Protein AF-A0A9E3YBG0-F1 (afdb_monomer_lite)

Foldseek 3Di:
DDPLLVVLLVCLVVLHLVSLVVQCPPPDLSSVLSSQVSCLSNVNDDQVSLLVQCVDPDLVSVLSSLVSCVVPVPHPCVVVCVDPPNNSND

pLDDT: mean 95.96, std 5.03, range [60.03, 98.69]

Sequence (90 aa):
MNDLARQIVAAGHRGDPAPALAELTNSEAAVRIAALGALARCRALEDHHLAVAIRDPEAAARRRAVELAVAHPSIPLGPSLRDSDPLVAD

Radius of gyration: 12.34 Å; chains: 1; bounding box: 31×32×24 Å

Secondary structure (DSSP, 8-state):
--HHHHHHHHHHHTT--HHHHTTTT-SSHHHHHHHHHHHHHTT---HHHHHHHTT-SSHHHHHHHHHHHTT-TTS--TTGGG-SSGGG--

Structure (mmCIF, N/CA/C/O backbone):
data_AF-A0A9E3YBG0-F1
#
_entry.id   AF-A0A9E3YBG0-F1
#
loop_
_atom_site.group_PDB
_atom_site.id
_atom_site.type_symbol
_atom_site.label_atom_id
_atom_site.label_alt_id
_atom_site.label_comp_id
_atom_site.label_asym_id
_atom_site.label_entity_id
_atom_site.label_seq_id
_atom_site.pdbx_PDB_ins_code
_atom_site.Cartn_x
_atom_site.Cartn_y
_atom_site.Cartn_z
_atom_site.occupancy
_atom_site.B_iso_or_equiv
_atom_site.auth_seq_id
_atom_site.auth_comp_id
_atom_site.auth_asym_id
_atom_site.auth_atom_id
_atom_site.pdbx_PDB_model_num
ATOM 1 N N . MET A 1 1 ? 18.120 -1.179 5.233 1.00 60.03 1 MET A N 1
ATOM 2 C CA . MET A 1 1 ? 16.770 -0.576 5.322 1.00 60.03 1 MET A CA 1
ATOM 3 C C . MET A 1 1 ? 16.881 0.821 4.736 1.00 60.03 1 MET A C 1
ATOM 5 O O . MET A 1 1 ? 17.669 1.583 5.278 1.00 60.03 1 MET A O 1
ATOM 9 N N . ASN A 1 2 ? 16.203 1.099 3.617 1.00 79.06 2 ASN A N 1
ATOM 10 C CA . ASN A 1 2 ? 16.261 2.393 2.925 1.00 79.06 2 ASN A CA 1
ATOM 11 C C . ASN A 1 2 ? 15.831 3.525 3.886 1.00 79.06 2 ASN A C 1
ATOM 13 O O . ASN A 1 2 ? 14.800 3.406 4.557 1.00 79.06 2 ASN A O 1
ATOM 17 N N . ASP A 1 3 ? 16.634 4.587 3.986 1.00 93.75 3 ASP A N 1
ATOM 18 C CA . ASP A 1 3 ? 16.375 5.720 4.880 1.00 93.75 3 ASP A CA 1
ATOM 19 C C . ASP A 1 3 ? 15.078 6.456 4.523 1.00 93.75 3 ASP A C 1
ATOM 21 O O . ASP A 1 3 ? 14.340 6.852 5.427 1.00 93.75 3 ASP A O 1
ATOM 25 N N . LEU A 1 4 ? 14.734 6.544 3.234 1.00 96.75 4 LEU A N 1
ATOM 26 C CA . LEU A 1 4 ? 13.484 7.141 2.764 1.00 96.75 4 LEU A CA 1
ATOM 27 C C . LEU A 1 4 ? 12.268 6.337 3.240 1.00 96.75 4 LEU A C 1
ATOM 29 O O . LEU A 1 4 ? 11.334 6.893 3.816 1.00 96.75 4 LEU A O 1
ATOM 33 N N . ALA A 1 5 ? 12.305 5.008 3.103 1.00 97.00 5 ALA A N 1
ATOM 34 C CA . ALA A 1 5 ? 11.232 4.144 3.595 1.00 97.00 5 ALA A CA 1
ATOM 35 C C . ALA A 1 5 ? 11.024 4.314 5.113 1.00 97.00 5 ALA A C 1
ATOM 37 O O . ALA A 1 5 ? 9.888 4.382 5.588 1.00 97.00 5 ALA A O 1
A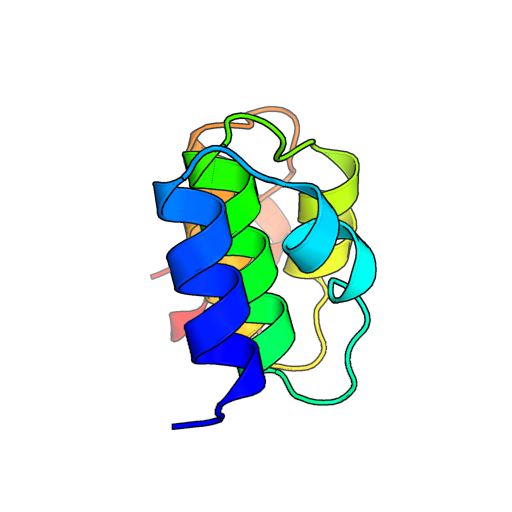TOM 38 N N . ARG A 1 6 ? 12.112 4.458 5.886 1.00 97.38 6 ARG A N 1
ATOM 39 C CA . ARG A 1 6 ? 12.033 4.722 7.333 1.00 97.38 6 ARG A CA 1
ATOM 40 C C . ARG A 1 6 ? 11.386 6.079 7.630 1.00 97.38 6 ARG A C 1
ATOM 42 O O . ARG A 1 6 ? 10.555 6.168 8.535 1.00 97.38 6 ARG A O 1
ATOM 49 N N . GLN A 1 7 ? 11.736 7.118 6.873 1.00 98.00 7 GLN A N 1
ATOM 50 C CA . GLN A 1 7 ? 11.153 8.455 7.016 1.00 98.00 7 GLN A CA 1
ATOM 51 C C . GLN A 1 7 ? 9.648 8.461 6.718 1.00 98.00 7 GLN A C 1
ATOM 53 O O . GLN A 1 7 ? 8.883 9.021 7.506 1.00 98.00 7 GLN A O 1
ATOM 58 N N . ILE A 1 8 ? 9.215 7.779 5.653 1.00 98.31 8 ILE A N 1
ATOM 59 C CA . ILE A 1 8 ? 7.797 7.630 5.283 1.00 98.31 8 ILE A CA 1
ATOM 60 C C . ILE A 1 8 ? 7.021 6.897 6.376 1.00 98.31 8 ILE A C 1
ATOM 62 O O . ILE A 1 8 ? 5.948 7.338 6.794 1.00 98.31 8 ILE A O 1
ATOM 66 N N . VAL A 1 9 ? 7.573 5.796 6.898 1.00 98.31 9 VAL A N 1
ATOM 67 C CA . VAL A 1 9 ? 6.951 5.072 8.014 1.00 98.31 9 VAL A CA 1
ATOM 68 C C . VAL A 1 9 ? 6.762 6.003 9.208 1.00 98.31 9 VAL A C 1
ATOM 70 O O . VAL A 1 9 ? 5.653 6.069 9.745 1.00 98.31 9 VAL A O 1
ATOM 73 N N . ALA A 1 10 ? 7.799 6.759 9.574 1.00 98.31 10 ALA A N 1
ATOM 74 C CA . ALA A 1 10 ? 7.747 7.709 10.677 1.00 98.31 10 ALA A CA 1
ATOM 75 C C . ALA A 1 10 ? 6.724 8.838 10.441 1.00 98.31 10 ALA A C 1
ATOM 77 O O . ALA A 1 10 ? 6.022 9.209 11.379 1.00 98.31 10 ALA A O 1
ATOM 78 N N . ALA A 1 11 ? 6.595 9.354 9.214 1.00 98.25 11 ALA A N 1
ATOM 79 C CA . ALA A 1 11 ? 5.574 10.344 8.852 1.00 98.25 11 ALA A CA 1
ATOM 80 C C . ALA A 1 11 ? 4.155 9.800 9.056 1.00 98.25 11 ALA A C 1
ATOM 82 O O . ALA A 1 11 ? 3.340 10.440 9.718 1.00 98.25 11 ALA A O 1
ATOM 83 N N . GLY A 1 12 ? 3.905 8.557 8.632 1.00 98.19 12 GLY A N 1
ATOM 84 C CA . GLY A 1 12 ? 2.610 7.918 8.853 1.00 98.19 12 GLY A CA 1
ATOM 85 C C . GLY A 1 12 ? 2.254 7.729 10.334 1.00 98.19 12 GLY A C 1
ATOM 86 O O . GLY A 1 12 ? 1.087 7.781 10.701 1.00 98.19 12 GLY A O 1
ATOM 87 N N . HIS A 1 13 ? 3.242 7.549 11.219 1.00 98.25 13 HIS A N 1
ATOM 88 C CA . HIS A 1 13 ? 3.002 7.525 12.672 1.00 98.25 13 HIS A CA 1
ATOM 89 C C . HIS A 1 13 ? 2.698 8.906 13.266 1.00 98.25 13 HIS A C 1
ATOM 91 O O . HIS A 1 13 ? 2.085 8.987 14.326 1.00 98.25 13 HIS A O 1
ATOM 97 N N . ARG A 1 14 ? 3.104 9.985 12.590 1.00 98.25 14 ARG A N 1
ATOM 98 C CA . ARG A 1 14 ? 2.776 11.367 12.966 1.00 98.25 14 ARG A CA 1
ATOM 99 C C . ARG A 1 14 ? 1.451 11.853 12.370 1.00 98.25 14 ARG A C 1
ATOM 101 O O . ARG A 1 14 ? 1.059 12.979 12.650 1.00 98.25 14 ARG A O 1
ATOM 108 N N . GLY A 1 15 ? 0.774 11.030 11.566 1.00 98.25 15 GLY A N 1
ATOM 109 C CA . GLY A 1 15 ? -0.448 11.422 10.862 1.00 98.25 15 GLY A CA 1
ATOM 110 C C . GLY A 1 15 ? -0.198 12.333 9.657 1.00 98.25 15 GLY A C 1
ATOM 111 O O . GLY A 1 15 ? -1.110 13.038 9.244 1.00 98.25 15 GLY A O 1
ATOM 112 N N . ASP A 1 16 ? 1.019 12.333 9.105 1.00 98.38 16 ASP A N 1
ATOM 113 C CA . ASP A 1 16 ? 1.376 13.111 7.918 1.00 98.38 16 ASP A CA 1
ATOM 114 C C . ASP A 1 16 ? 1.401 12.205 6.670 1.00 98.38 16 ASP A C 1
ATOM 116 O O . ASP A 1 16 ? 2.331 11.404 6.510 1.00 98.38 16 ASP A O 1
ATOM 120 N N . PRO A 1 17 ? 0.381 12.276 5.792 1.00 98.44 17 PRO A N 1
ATOM 121 C CA . PRO A 1 17 ? 0.326 11.464 4.583 1.00 98.44 17 PRO A CA 1
ATOM 122 C C . PRO A 1 17 ? 1.181 12.018 3.435 1.00 98.44 17 PRO A C 1
ATOM 124 O O . PRO A 1 17 ? 1.442 11.277 2.488 1.00 98.44 17 PRO A O 1
ATOM 127 N N . ALA A 1 18 ? 1.621 13.282 3.478 1.00 98.44 18 ALA A N 1
ATOM 128 C CA . ALA A 1 18 ? 2.221 13.939 2.315 1.00 98.44 18 ALA A CA 1
ATOM 129 C C . ALA A 1 18 ? 3.505 13.247 1.809 1.00 98.44 18 ALA A C 1
ATOM 131 O O . ALA A 1 18 ? 3.596 13.004 0.602 1.00 98.44 18 ALA A O 1
ATOM 132 N N . PRO A 1 19 ? 4.451 12.820 2.675 1.00 98.12 19 PRO A N 1
ATOM 133 C CA . PRO A 1 19 ? 5.626 12.073 2.225 1.00 98.12 19 PRO A CA 1
ATOM 134 C C . PRO A 1 19 ? 5.281 10.722 1.596 1.00 98.12 19 PRO A C 1
ATOM 136 O O . PRO A 1 19 ? 5.991 10.252 0.718 1.00 98.12 19 PRO A O 1
ATOM 139 N N . ALA A 1 20 ? 4.198 10.081 2.039 1.00 98.38 20 ALA A N 1
ATOM 140 C CA . ALA A 1 20 ? 3.773 8.803 1.483 1.00 98.38 20 ALA A CA 1
ATOM 141 C C . ALA A 1 20 ? 3.133 8.976 0.099 1.00 98.38 20 ALA A C 1
ATOM 143 O O . ALA A 1 20 ? 3.452 8.218 -0.812 1.00 98.38 20 ALA A O 1
ATOM 144 N N . LEU A 1 21 ? 2.280 9.993 -0.078 1.00 98.50 21 LEU A N 1
ATOM 145 C CA . LEU A 1 21 ? 1.648 10.299 -1.369 1.00 98.50 21 LEU A CA 1
ATOM 146 C C . LEU A 1 21 ? 2.684 10.575 -2.464 1.00 98.50 21 LEU A C 1
ATOM 148 O O . LEU A 1 21 ? 2.533 10.091 -3.583 1.00 98.50 21 LEU A O 1
ATOM 152 N N . ALA A 1 22 ? 3.752 11.306 -2.131 1.00 98.19 22 ALA A N 1
ATOM 153 C CA . ALA A 1 22 ? 4.823 11.635 -3.071 1.00 98.19 22 ALA A CA 1
ATOM 154 C C . ALA A 1 22 ? 5.584 10.401 -3.594 1.00 98.19 22 ALA A C 1
ATOM 156 O O . ALA A 1 22 ? 6.177 10.453 -4.666 1.00 98.19 22 ALA A O 1
ATOM 157 N N . GLU A 1 23 ? 5.548 9.289 -2.857 1.00 98.19 23 GLU A N 1
ATOM 158 C CA . GLU A 1 23 ? 6.451 8.151 -3.051 1.00 98.19 23 GLU A CA 1
ATOM 159 C C . GLU A 1 23 ? 5.731 6.858 -3.473 1.00 98.19 23 GLU A C 1
ATOM 161 O O . GLU A 1 23 ? 6.332 5.783 -3.541 1.00 98.19 23 GLU A O 1
ATOM 166 N N . LEU A 1 24 ? 4.441 6.944 -3.818 1.00 97.81 24 LEU A N 1
ATOM 167 C CA . LEU A 1 24 ? 3.650 5.809 -4.315 1.00 97.81 24 LEU A CA 1
ATOM 168 C C . LEU A 1 24 ? 4.169 5.219 -5.634 1.00 97.81 24 LEU A C 1
ATOM 170 O O . LEU A 1 24 ? 3.915 4.051 -5.921 1.00 97.81 24 LEU A O 1
ATOM 174 N N . THR A 1 25 ? 4.897 6.000 -6.432 1.00 97.12 25 THR A N 1
ATOM 175 C CA . THR A 1 25 ? 5.468 5.590 -7.727 1.00 97.12 25 THR A CA 1
ATOM 176 C C . THR A 1 25 ? 6.992 5.476 -7.696 1.00 97.12 25 THR A C 1
ATOM 178 O O . THR A 1 25 ? 7.624 5.391 -8.749 1.00 97.12 25 THR A O 1
ATOM 181 N N . ASN A 1 26 ? 7.596 5.459 -6.501 1.00 98.00 26 ASN A N 1
ATOM 182 C CA . ASN A 1 26 ? 9.042 5.333 -6.343 1.00 98.00 26 ASN A CA 1
ATOM 183 C C . ASN A 1 26 ? 9.567 4.064 -7.041 1.00 98.00 26 ASN A C 1
ATOM 185 O O . ASN A 1 26 ? 8.899 3.028 -7.044 1.00 98.00 26 ASN A O 1
ATOM 189 N N . SER A 1 27 ? 10.766 4.119 -7.622 1.00 97.00 27 SER A N 1
ATOM 190 C CA . SER A 1 27 ? 11.372 2.975 -8.317 1.00 97.00 27 SER A CA 1
ATOM 191 C C . SER A 1 27 ? 11.621 1.782 -7.387 1.00 97.00 27 SER A C 1
ATOM 193 O O . SER A 1 27 ? 11.508 0.631 -7.810 1.00 97.00 27 SER A O 1
ATOM 195 N N . GLU A 1 28 ? 11.888 2.029 -6.106 1.00 97.44 28 GLU A N 1
ATOM 196 C CA . GLU A 1 28 ? 12.132 0.996 -5.110 1.00 97.44 28 GLU A CA 1
ATOM 197 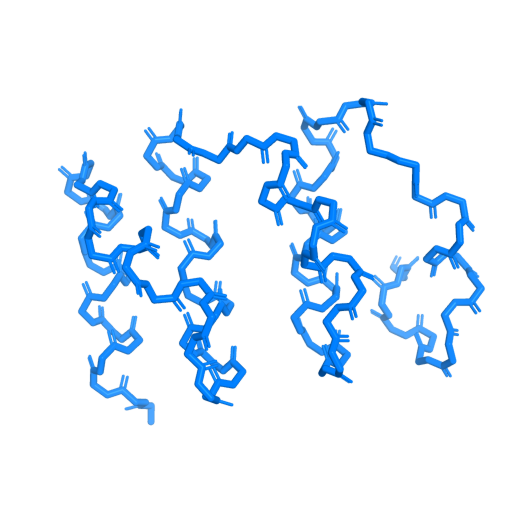C C . GLU A 1 28 ? 10.834 0.457 -4.494 1.00 97.44 28 GLU A C 1
ATOM 199 O O . GLU A 1 28 ? 10.061 1.175 -3.856 1.00 97.44 28 GLU A O 1
ATOM 204 N N . ALA A 1 29 ? 10.641 -0.861 -4.584 1.00 97.38 29 ALA A N 1
ATOM 205 C CA . ALA A 1 29 ? 9.472 -1.553 -4.032 1.00 97.38 29 ALA A CA 1
ATOM 206 C C . ALA A 1 29 ? 9.269 -1.287 -2.533 1.00 97.38 29 ALA A C 1
ATOM 208 O O . ALA A 1 29 ? 8.152 -1.060 -2.071 1.00 97.38 29 ALA A O 1
ATOM 209 N N . ALA A 1 30 ? 10.364 -1.279 -1.766 1.00 97.81 30 ALA A N 1
ATOM 210 C CA . ALA A 1 30 ? 10.335 -1.059 -0.323 1.00 97.81 30 ALA A CA 1
ATOM 211 C C . ALA A 1 30 ? 9.770 0.322 0.051 1.00 97.81 30 ALA A C 1
ATOM 213 O O . ALA A 1 30 ? 9.100 0.454 1.077 1.00 97.81 30 ALA A O 1
ATOM 214 N N . VAL A 1 31 ? 10.012 1.337 -0.784 1.00 98.38 31 VAL A N 1
ATOM 215 C CA . VAL A 1 31 ? 9.486 2.691 -0.593 1.00 98.38 31 VAL A CA 1
ATOM 216 C C . VAL A 1 31 ? 7.986 2.720 -0.888 1.00 98.38 31 VAL A C 1
ATOM 218 O O . VAL A 1 31 ? 7.219 3.200 -0.053 1.00 98.38 31 VAL A O 1
ATOM 221 N N . ARG A 1 32 ? 7.541 2.106 -1.994 1.00 98.44 32 ARG A N 1
ATOM 222 C CA . ARG A 1 32 ? 6.108 1.995 -2.328 1.00 98.44 32 ARG A CA 1
ATOM 223 C C . ARG A 1 32 ? 5.316 1.240 -1.251 1.00 98.44 32 ARG A C 1
ATOM 225 O O . ARG A 1 32 ? 4.253 1.685 -0.823 1.00 98.44 32 ARG A O 1
ATOM 232 N N . ILE A 1 33 ? 5.866 0.140 -0.731 1.00 98.56 33 ILE A N 1
ATOM 233 C CA . ILE A 1 33 ? 5.294 -0.633 0.390 1.00 98.56 33 ILE A CA 1
ATOM 234 C C . ILE A 1 33 ? 5.166 0.231 1.653 1.00 98.56 33 ILE A C 1
ATOM 236 O O . ILE A 1 33 ? 4.124 0.222 2.319 1.00 98.56 33 ILE A O 1
ATOM 240 N N . ALA A 1 34 ? 6.214 0.992 1.988 1.00 98.50 34 ALA A N 1
ATOM 241 C CA . ALA A 1 34 ? 6.202 1.904 3.127 1.00 98.50 34 ALA A CA 1
ATOM 242 C C . ALA A 1 34 ? 5.143 3.005 2.966 1.00 98.50 34 ALA A C 1
ATOM 244 O O . ALA A 1 34 ? 4.427 3.294 3.930 1.00 98.50 34 ALA A O 1
ATOM 245 N N . ALA A 1 35 ? 5.008 3.562 1.758 1.00 98.62 35 ALA A N 1
ATOM 246 C CA . ALA A 1 35 ? 4.000 4.558 1.415 1.00 98.62 35 ALA A CA 1
ATOM 247 C C . ALA A 1 35 ? 2.577 4.023 1.631 1.00 98.62 35 ALA A C 1
ATOM 249 O O . ALA A 1 35 ? 1.817 4.624 2.390 1.00 98.62 35 ALA A O 1
ATOM 250 N N . LEU A 1 36 ? 2.242 2.845 1.092 1.00 98.69 36 LEU A N 1
ATOM 251 C CA . LEU A 1 36 ? 0.930 2.211 1.301 1.00 98.69 36 LEU A CA 1
ATOM 252 C C . LEU A 1 36 ? 0.608 2.028 2.790 1.00 98.69 36 LEU A C 1
ATOM 254 O O . LEU A 1 36 ? -0.476 2.377 3.261 1.00 98.69 36 LEU A O 1
ATOM 258 N N . GLY A 1 37 ? 1.575 1.522 3.562 1.00 98.38 37 GLY A N 1
ATOM 259 C CA . GLY A 1 37 ? 1.409 1.345 5.002 1.00 98.38 37 GLY A CA 1
ATOM 260 C C . GLY A 1 37 ? 1.247 2.662 5.769 1.00 98.38 37 GLY A C 1
ATOM 261 O O . GLY A 1 37 ? 0.516 2.697 6.758 1.00 98.38 37 GLY A O 1
ATOM 262 N N . ALA A 1 38 ? 1.927 3.729 5.346 1.00 98.62 38 ALA A N 1
ATOM 263 C CA . ALA A 1 38 ? 1.812 5.051 5.955 1.00 98.62 38 ALA A CA 1
ATOM 264 C C . ALA A 1 38 ? 0.456 5.700 5.654 1.00 98.62 38 ALA A C 1
ATOM 266 O O . ALA A 1 38 ? -0.186 6.187 6.582 1.00 98.62 38 ALA A O 1
ATOM 267 N N . LEU A 1 39 ? -0.028 5.619 4.412 1.00 98.69 39 LEU A N 1
ATOM 268 C CA . LEU A 1 39 ? -1.352 6.124 4.039 1.00 98.69 39 LEU A CA 1
ATOM 269 C C . LEU A 1 39 ? -2.471 5.423 4.809 1.00 98.69 39 LEU A C 1
ATOM 271 O O . LEU A 1 39 ? -3.362 6.095 5.328 1.00 98.69 39 LEU A O 1
ATOM 275 N N . ALA A 1 40 ? -2.397 4.096 4.954 1.00 98.31 40 ALA A N 1
ATOM 276 C CA . ALA A 1 40 ? -3.363 3.343 5.752 1.00 98.31 40 ALA A CA 1
ATOM 277 C C . ALA A 1 40 ? -3.402 3.835 7.207 1.00 98.31 40 ALA A C 1
ATOM 279 O O . ALA A 1 40 ? -4.474 4.090 7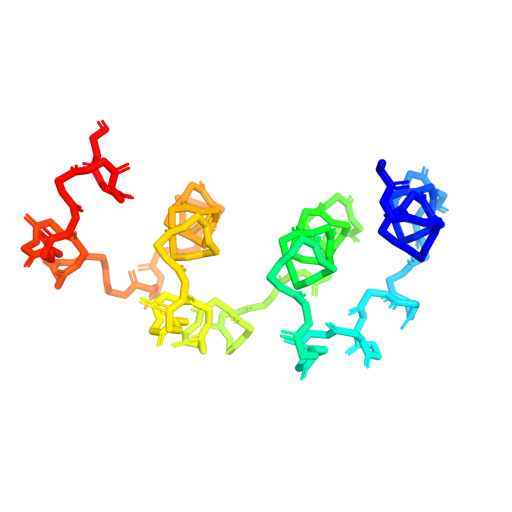.755 1.00 98.31 40 ALA A O 1
ATOM 280 N N . ARG A 1 41 ? -2.230 4.034 7.825 1.00 97.94 41 ARG A N 1
ATOM 281 C CA . ARG A 1 41 ? -2.11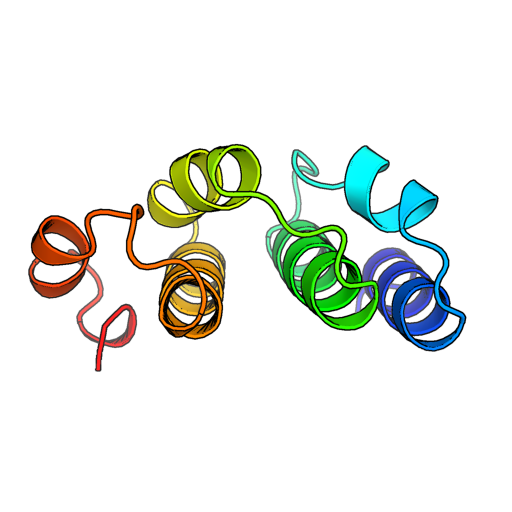9 4.569 9.194 1.00 97.94 41 ARG A CA 1
ATOM 282 C C . ARG A 1 41 ? -2.684 5.984 9.318 1.00 97.94 41 ARG A C 1
ATOM 284 O O . ARG A 1 41 ? -3.372 6.266 10.294 1.00 97.94 41 ARG A O 1
ATOM 291 N N . CYS A 1 42 ? -2.459 6.833 8.319 1.00 98.31 42 CYS A N 1
ATOM 292 C CA . CYS A 1 42 ? -3.020 8.183 8.259 1.00 98.31 42 CYS A CA 1
ATOM 293 C C . CYS A 1 42 ? -4.517 8.225 7.922 1.00 98.31 42 CYS A C 1
ATOM 295 O O . CYS A 1 42 ? -5.087 9.312 7.919 1.00 98.31 42 CYS A O 1
ATOM 297 N N . ARG A 1 43 ? -5.157 7.085 7.613 1.00 97.50 43 ARG A N 1
ATOM 298 C CA . ARG A 1 43 ? -6.518 7.029 7.041 1.00 97.50 43 ARG A CA 1
ATOM 299 C C . ARG A 1 43 ? -6.657 7.855 5.752 1.00 97.50 43 ARG A C 1
ATOM 301 O O . ARG A 1 43 ? -7.712 8.413 5.481 1.00 97.50 43 ARG A O 1
ATOM 308 N N . ALA A 1 44 ? -5.576 7.924 4.979 1.00 98.06 44 ALA A N 1
ATOM 309 C CA . ALA A 1 44 ? -5.481 8.619 3.695 1.00 98.06 44 ALA A CA 1
ATOM 310 C C . ALA A 1 44 ? -5.264 7.642 2.524 1.00 98.06 44 ALA A C 1
ATOM 312 O O . ALA A 1 44 ? -4.957 8.052 1.407 1.00 98.06 44 ALA A O 1
ATOM 313 N N . LEU A 1 45 ? -5.357 6.333 2.784 1.00 98.31 45 LEU A N 1
ATOM 314 C CA . LEU A 1 45 ? -5.361 5.330 1.728 1.00 98.31 45 LEU A CA 1
ATOM 315 C C . LEU A 1 45 ? -6.734 5.331 1.059 1.00 98.31 45 LEU A C 1
ATOM 317 O O . LEU A 1 45 ? -7.759 5.341 1.732 1.00 98.31 45 LEU A O 1
ATOM 321 N N . GLU A 1 46 ? -6.735 5.301 -0.265 1.00 97.44 46 GLU A N 1
ATOM 322 C CA . GLU A 1 46 ? -7.941 5.390 -1.083 1.00 97.44 46 GLU A CA 1
ATOM 323 C C . GLU A 1 46 ? -7.929 4.257 -2.100 1.00 97.44 46 GLU A C 1
ATOM 325 O O . GLU A 1 46 ? -6.872 3.715 -2.439 1.00 97.44 46 GLU A O 1
ATOM 330 N N . ASP A 1 47 ? -9.102 3.940 -2.635 1.00 97.75 47 ASP A N 1
ATOM 331 C CA . ASP A 1 47 ? -9.285 2.816 -3.548 1.00 97.75 47 ASP A CA 1
ATOM 332 C C . ASP A 1 47 ? -8.410 2.928 -4.802 1.00 97.75 47 ASP A C 1
ATOM 334 O O . ASP A 1 47 ? -7.887 1.931 -5.294 1.00 97.75 47 ASP A O 1
ATOM 338 N N . HIS A 1 48 ? -8.187 4.142 -5.311 1.00 97.06 48 HIS A N 1
ATOM 339 C CA . HIS A 1 48 ? -7.361 4.345 -6.498 1.00 97.06 48 HIS A CA 1
ATOM 340 C C . HIS A 1 48 ? -5.877 4.015 -6.244 1.00 97.06 48 HIS A C 1
ATOM 342 O O . HIS A 1 48 ? -5.215 3.461 -7.124 1.00 97.06 48 HIS A O 1
ATOM 348 N N . HIS A 1 49 ? -5.369 4.269 -5.030 1.00 97.94 49 HIS A N 1
ATOM 349 C CA . HIS A 1 49 ? -4.021 3.871 -4.620 1.00 97.94 49 HIS A CA 1
ATOM 350 C C . HIS A 1 49 ? -3.885 2.341 -4.619 1.00 97.94 49 HIS A C 1
ATOM 352 O O . HIS A 1 49 ? -2.922 1.787 -5.153 1.00 97.94 49 HIS A O 1
ATOM 358 N N . LEU A 1 50 ? -4.886 1.649 -4.066 1.00 98.00 50 LEU A N 1
ATOM 359 C CA . LEU A 1 50 ? -4.927 0.188 -4.016 1.00 98.00 50 LEU A CA 1
ATOM 360 C C . LEU A 1 50 ? -5.093 -0.435 -5.402 1.00 98.00 50 LEU A C 1
ATOM 362 O O . LEU A 1 50 ? -4.386 -1.385 -5.723 1.00 98.00 50 LEU A O 1
ATOM 366 N N . ALA A 1 51 ? -5.957 0.124 -6.250 1.00 96.62 51 ALA A N 1
ATOM 367 C CA . ALA A 1 51 ? -6.181 -0.359 -7.609 1.00 96.62 51 ALA A CA 1
ATOM 368 C C . ALA A 1 51 ? -4.895 -0.359 -8.449 1.00 96.62 51 ALA A C 1
ATOM 370 O O . ALA A 1 51 ? -4.729 -1.219 -9.314 1.00 96.62 51 ALA A O 1
ATOM 371 N N . VAL A 1 52 ? -3.986 0.589 -8.206 1.00 96.69 52 VAL A N 1
ATOM 372 C CA . VAL A 1 52 ? -2.650 0.594 -8.814 1.00 96.69 52 VAL A CA 1
ATOM 373 C C . VAL A 1 52 ? -1.753 -0.452 -8.152 1.00 96.69 52 VAL A C 1
ATOM 375 O O . VAL A 1 52 ? -1.172 -1.280 -8.851 1.00 96.69 52 VAL A O 1
ATOM 378 N N . ALA A 1 53 ? -1.676 -0.459 -6.821 1.00 97.56 53 ALA A N 1
ATOM 379 C CA . ALA A 1 53 ? -0.739 -1.295 -6.076 1.00 97.56 53 ALA A CA 1
ATOM 380 C C . ALA A 1 53 ? -1.004 -2.809 -6.187 1.00 97.56 53 ALA A C 1
ATOM 382 O O . ALA A 1 53 ? -0.062 -3.597 -6.185 1.00 97.56 53 ALA A O 1
ATOM 383 N N . ILE A 1 54 ? -2.254 -3.249 -6.370 1.00 97.00 54 ILE A N 1
ATOM 384 C CA . ILE A 1 54 ? -2.555 -4.675 -6.619 1.00 97.00 54 ILE A CA 1
ATOM 385 C C . ILE A 1 54 ? -2.002 -5.182 -7.962 1.00 97.00 54 ILE A C 1
ATOM 387 O O . ILE A 1 54 ? -1.990 -6.385 -8.200 1.00 97.00 54 ILE A O 1
ATOM 391 N N . ARG A 1 55 ? -1.555 -4.283 -8.850 1.00 96.12 55 ARG A N 1
ATOM 392 C CA . ARG A 1 55 ? -0.902 -4.602 -10.131 1.00 96.12 55 ARG A CA 1
ATOM 393 C C . ARG A 1 55 ? 0.583 -4.237 -10.137 1.00 96.12 55 ARG A C 1
ATOM 395 O O . ARG A 1 55 ? 1.182 -4.158 -11.207 1.00 96.12 55 ARG A O 1
ATOM 402 N N . ASP A 1 56 ? 1.161 -3.964 -8.970 1.00 98.00 56 ASP A N 1
ATOM 403 C CA . ASP A 1 56 ? 2.571 -3.608 -8.850 1.00 98.00 56 ASP A CA 1
ATOM 404 C C . ASP A 1 56 ? 3.467 -4.710 -9.455 1.00 98.00 56 ASP A C 1
ATOM 406 O O . ASP A 1 56 ? 3.168 -5.897 -9.280 1.00 98.00 56 ASP A O 1
ATOM 410 N N . PRO A 1 57 ? 4.551 -4.370 -10.178 1.00 97.31 57 PRO A N 1
ATOM 411 C CA . PRO A 1 57 ? 5.470 -5.377 -10.715 1.00 97.31 57 PRO A CA 1
ATOM 412 C C . PRO A 1 57 ? 6.061 -6.289 -9.628 1.00 97.31 57 PRO A C 1
ATOM 414 O O . PRO A 1 57 ? 6.305 -7.470 -9.875 1.00 97.31 57 PRO A O 1
ATOM 417 N N . GLU A 1 58 ? 6.231 -5.777 -8.411 1.00 98.00 58 GLU A N 1
ATOM 418 C CA . GLU A 1 58 ? 6.862 -6.486 -7.305 1.00 98.00 58 GLU A CA 1
ATOM 419 C C . GLU A 1 58 ? 5.818 -7.202 -6.446 1.00 98.00 58 GLU A C 1
ATOM 421 O O . GLU A 1 58 ? 4.905 -6.586 -5.889 1.00 98.00 58 GLU A O 1
ATOM 426 N N . ALA A 1 59 ? 5.971 -8.519 -6.287 1.00 97.94 59 ALA A N 1
ATOM 427 C CA . ALA A 1 59 ? 5.011 -9.351 -5.560 1.00 97.94 59 ALA A CA 1
ATOM 428 C C . ALA A 1 59 ? 4.804 -8.889 -4.107 1.00 97.94 59 ALA A C 1
ATOM 430 O O . ALA A 1 59 ? 3.678 -8.861 -3.615 1.00 97.94 59 ALA A O 1
ATOM 431 N N . ALA A 1 60 ? 5.864 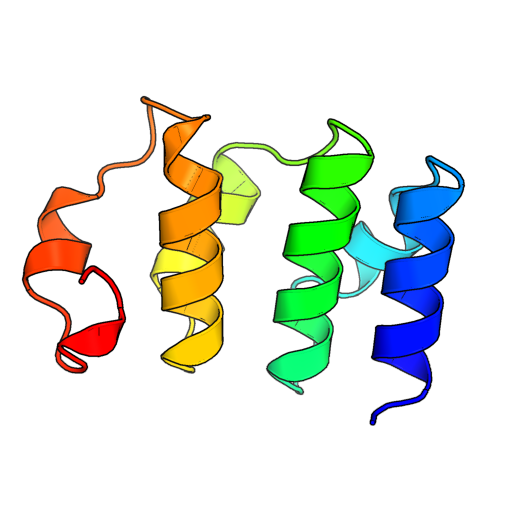-8.426 -3.438 1.00 97.50 60 ALA A N 1
ATOM 432 C CA . ALA A 1 60 ? 5.776 -7.897 -2.077 1.00 97.50 60 ALA A CA 1
ATOM 433 C C . ALA A 1 60 ? 4.871 -6.652 -1.973 1.00 97.50 60 ALA A C 1
ATOM 435 O O . ALA A 1 60 ? 4.169 -6.475 -0.976 1.00 97.50 60 ALA A O 1
ATOM 436 N N . ALA A 1 61 ? 4.856 -5.798 -3.001 1.00 98.00 61 ALA A N 1
ATOM 437 C CA . ALA A 1 61 ? 3.982 -4.631 -3.047 1.00 98.00 61 ALA A CA 1
ATOM 438 C C . ALA A 1 61 ? 2.530 -5.027 -3.339 1.00 98.00 61 ALA A C 1
ATOM 440 O O . ALA A 1 61 ? 1.625 -4.524 -2.669 1.00 98.00 61 ALA A O 1
ATOM 441 N N . ARG A 1 62 ? 2.309 -5.996 -4.242 1.00 98.25 62 ARG A N 1
ATOM 442 C CA . ARG A 1 62 ? 0.974 -6.570 -4.477 1.00 98.25 62 ARG A CA 1
ATOM 443 C C . ARG A 1 62 ? 0.402 -7.204 -3.216 1.00 98.25 62 ARG A C 1
ATOM 445 O O . ARG A 1 62 ? -0.717 -6.874 -2.839 1.00 98.25 62 ARG A O 1
ATOM 452 N N . ARG A 1 63 ? 1.188 -8.024 -2.508 1.00 97.94 63 ARG A N 1
ATOM 453 C CA . ARG A 1 63 ? 0.800 -8.615 -1.217 1.00 97.94 63 ARG A CA 1
ATOM 454 C C . ARG A 1 63 ? 0.385 -7.536 -0.223 1.00 97.94 63 ARG A C 1
ATOM 456 O O . ARG A 1 63 ? -0.694 -7.605 0.360 1.00 97.94 63 ARG A O 1
ATOM 463 N N . ARG A 1 64 ? 1.202 -6.486 -0.082 1.00 97.81 64 ARG A N 1
ATOM 464 C CA . ARG A 1 64 ? 0.882 -5.381 0.825 1.00 97.81 64 ARG A CA 1
ATOM 465 C C . ARG A 1 64 ? -0.425 -4.681 0.451 1.00 97.81 64 ARG A C 1
ATOM 467 O O . ARG A 1 64 ? -1.180 -4.285 1.336 1.00 97.81 64 ARG A O 1
ATOM 474 N N . ALA A 1 65 ? -0.689 -4.513 -0.841 1.00 97.88 65 ALA A N 1
ATOM 475 C CA . ALA A 1 65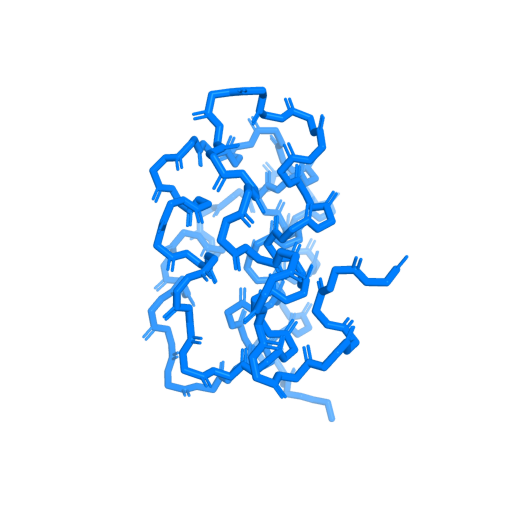 ? -1.938 -3.939 -1.320 1.00 97.88 65 ALA A CA 1
ATOM 476 C C . ALA A 1 65 ? -3.139 -4.837 -0.990 1.00 97.88 65 ALA A C 1
ATOM 478 O O . ALA A 1 65 ? -4.140 -4.332 -0.492 1.00 97.88 65 ALA A O 1
ATOM 479 N N . VAL A 1 66 ? -3.024 -6.154 -1.197 1.00 97.25 66 VAL A N 1
ATOM 480 C CA . VAL A 1 66 ? -4.070 -7.140 -0.870 1.00 97.25 66 VAL A CA 1
ATOM 481 C C . VAL A 1 66 ? -4.400 -7.123 0.626 1.00 97.25 66 VAL A C 1
ATOM 483 O O . VAL A 1 66 ? -5.572 -7.035 0.985 1.00 97.25 66 VAL A O 1
ATOM 486 N N . GLU A 1 67 ? -3.386 -7.111 1.498 1.00 97.06 67 GLU A N 1
ATOM 487 C CA . GLU A 1 67 ? -3.567 -7.008 2.956 1.00 97.06 67 GLU A CA 1
ATOM 488 C C . GLU A 1 67 ? -4.385 -5.771 3.356 1.00 97.06 67 GLU A C 1
ATOM 490 O O . GLU A 1 67 ? -5.273 -5.838 4.205 1.00 97.06 67 GLU A O 1
ATOM 495 N N . LEU A 1 68 ? -4.081 -4.620 2.749 1.00 97.75 68 LEU A N 1
ATOM 496 C CA . LEU A 1 68 ? -4.745 -3.354 3.059 1.00 97.75 68 LEU A CA 1
ATOM 497 C C . LEU A 1 68 ? -6.134 -3.252 2.417 1.00 97.75 68 LEU A C 1
ATOM 499 O O . LEU A 1 68 ? -7.031 -2.634 2.990 1.00 97.75 68 LEU A O 1
ATOM 503 N N . ALA A 1 69 ? -6.335 -3.891 1.266 1.00 96.69 69 ALA A N 1
ATOM 504 C CA . ALA A 1 69 ? -7.601 -3.908 0.546 1.00 96.69 69 ALA A CA 1
ATOM 505 C C . ALA A 1 69 ? -8.729 -4.633 1.296 1.00 96.69 69 ALA A C 1
ATOM 507 O O . ALA A 1 69 ? -9.893 -4.427 0.970 1.00 96.69 69 ALA A O 1
ATOM 508 N N . VAL A 1 70 ? -8.429 -5.400 2.352 1.00 92.12 70 VAL A N 1
ATOM 509 C CA . VAL A 1 70 ? -9.448 -5.981 3.249 1.00 92.12 70 VAL A CA 1
ATOM 510 C C . VAL A 1 70 ? -10.378 -4.906 3.833 1.00 92.12 70 VAL A C 1
ATOM 512 O O . VAL A 1 70 ? -11.564 -5.157 4.034 1.00 92.12 70 VAL A O 1
ATOM 515 N N . ALA A 1 71 ? -9.872 -3.688 4.062 1.00 94.12 71 ALA A N 1
ATOM 516 C CA . ALA A 1 71 ? -10.672 -2.552 4.525 1.00 94.12 71 ALA A CA 1
ATOM 517 C C . ALA A 1 71 ? -11.368 -1.769 3.386 1.00 94.12 71 ALA A C 1
ATOM 519 O O . ALA A 1 71 ? -12.085 -0.809 3.661 1.00 94.12 71 ALA A O 1
ATOM 520 N N . HIS A 1 72 ? -11.168 -2.170 2.125 1.00 95.56 72 HIS A N 1
ATOM 521 C CA . HIS A 1 72 ? -11.623 -1.480 0.915 1.00 95.56 72 HIS A CA 1
ATOM 522 C C . HIS A 1 72 ? -12.402 -2.448 -0.003 1.00 95.56 72 HIS A C 1
ATOM 524 O O . HIS A 1 72 ? -11.859 -2.963 -0.983 1.00 95.56 72 HIS A O 1
ATOM 530 N N . PRO A 1 73 ? -13.692 -2.713 0.284 1.00 91.44 73 PRO A N 1
ATOM 531 C CA . PRO A 1 73 ? -14.475 -3.766 -0.380 1.00 91.44 73 PRO A CA 1
ATOM 532 C C . PRO A 1 73 ? -14.749 -3.520 -1.873 1.00 91.44 73 PRO A C 1
ATOM 534 O O . PRO A 1 73 ? -15.190 -4.422 -2.580 1.00 91.44 73 PRO A O 1
ATOM 537 N N . SER A 1 74 ? -14.508 -2.305 -2.362 1.00 93.38 74 SER A N 1
ATOM 538 C CA . SER A 1 74 ? -14.576 -1.935 -3.779 1.00 93.38 74 SER A CA 1
ATOM 539 C C . SER A 1 74 ? -13.414 -2.500 -4.605 1.00 93.38 74 SER A C 1
ATOM 541 O O . SER A 1 74 ? -13.503 -2.530 -5.834 1.00 93.38 74 SER A O 1
ATOM 543 N N . ILE A 1 75 ? -12.329 -2.949 -3.964 1.00 95.69 75 ILE A N 1
ATOM 544 C CA . ILE A 1 75 ? -11.149 -3.481 -4.645 1.00 95.69 75 ILE A CA 1
ATOM 545 C C . ILE A 1 75 ? -11.382 -4.944 -5.042 1.00 95.69 75 ILE A C 1
ATOM 547 O O . ILE A 1 75 ? -11.559 -5.804 -4.177 1.00 95.69 75 ILE A O 1
ATOM 551 N N . PRO A 1 76 ? -11.353 -5.278 -6.347 1.00 90.81 76 PRO A N 1
ATOM 552 C CA . PRO A 1 76 ? -11.597 -6.641 -6.794 1.00 90.81 76 PRO A CA 1
ATOM 553 C C . PRO A 1 76 ? -10.361 -7.518 -6.548 1.00 90.81 76 PRO A C 1
ATOM 555 O O . PRO A 1 76 ? -9.432 -7.523 -7.350 1.00 90.81 76 PRO A O 1
ATOM 558 N N . LEU A 1 77 ? -10.368 -8.300 -5.464 1.00 92.56 77 LEU A N 1
ATOM 559 C CA . LEU A 1 77 ? -9.268 -9.210 -5.095 1.00 92.56 77 LEU A CA 1
ATOM 560 C C . LEU A 1 77 ? -9.287 -10.567 -5.818 1.00 92.56 77 LEU A C 1
ATOM 562 O O . LEU A 1 77 ? -8.325 -11.326 -5.733 1.00 92.56 77 LEU A O 1
ATOM 566 N N . GLY A 1 78 ? -10.350 -10.880 -6.567 1.00 91.31 78 GLY A N 1
ATOM 567 C CA . GLY A 1 78 ? -10.473 -12.141 -7.314 1.00 91.31 78 GLY A CA 1
ATOM 568 C C . GLY A 1 78 ? -9.265 -12.486 -8.207 1.00 91.31 78 GLY A C 1
ATOM 569 O O . GLY A 1 78 ? -8.842 -13.641 -8.202 1.00 91.31 78 GLY A O 1
ATOM 570 N N . PRO A 1 79 ? -8.669 -11.526 -8.945 1.00 91.06 79 PRO A N 1
ATOM 571 C CA . PRO A 1 79 ? -7.438 -11.758 -9.701 1.00 91.06 79 PRO A CA 1
ATOM 572 C C . PRO A 1 79 ? -6.218 -12.091 -8.831 1.00 91.06 79 PRO A C 1
ATOM 574 O O . PRO A 1 79 ? -5.403 -12.907 -9.247 1.00 91.06 79 PRO A O 1
ATOM 577 N N . SER A 1 80 ? -6.101 -11.515 -7.630 1.00 92.12 80 SER A N 1
ATOM 578 C CA . SER A 1 80 ? -4.969 -11.747 -6.719 1.00 92.12 80 SER A CA 1
ATOM 579 C C . SER A 1 80 ? -4.924 -13.180 -6.184 1.00 92.12 80 SER A C 1
ATOM 581 O O . SER A 1 80 ? -3.846 -13.701 -5.933 1.00 92.12 80 SER A O 1
ATOM 583 N N . LEU A 1 81 ? -6.068 -13.869 -6.106 1.00 92.44 81 LEU A N 1
ATOM 584 C CA . LEU A 1 81 ? -6.132 -15.307 -5.787 1.00 92.44 81 LEU A CA 1
ATOM 585 C C . LEU A 1 81 ? -5.517 -16.200 -6.880 1.00 92.44 81 LEU A C 1
ATOM 587 O O . LEU A 1 81 ? -5.360 -17.403 -6.690 1.00 92.44 81 LEU A O 1
ATOM 591 N N . ARG A 1 82 ? -5.229 -15.629 -8.053 1.00 93.94 82 ARG A N 1
ATOM 592 C CA . ARG A 1 82 ? -4.592 -16.294 -9.197 1.00 93.94 82 ARG A CA 1
ATOM 593 C C . ARG A 1 82 ? -3.258 -15.641 -9.548 1.00 93.94 82 ARG A C 1
ATOM 595 O O . ARG A 1 82 ? -2.808 -15.763 -10.688 1.00 93.94 82 ARG A O 1
ATOM 602 N N . ASP A 1 83 ? -2.673 -14.898 -8.610 1.00 96.62 83 ASP A N 1
ATOM 603 C CA . ASP A 1 83 ? -1.367 -14.288 -8.811 1.00 96.62 83 ASP A CA 1
ATOM 604 C C . ASP A 1 83 ? -0.322 -15.369 -9.119 1.00 96.62 83 ASP A C 1
ATOM 606 O O . ASP A 1 83 ? -0.393 -16.496 -8.627 1.00 96.62 83 ASP A O 1
ATOM 610 N N . SER A 1 84 ? 0.647 -15.024 -9.967 1.00 94.44 84 SER A N 1
ATOM 611 C CA . SER A 1 84 ? 1.766 -15.909 -10.293 1.00 94.44 84 SER A CA 1
ATOM 612 C C . SER A 1 84 ? 2.629 -16.236 -9.076 1.00 94.44 84 SER A C 1
ATOM 614 O O . SER A 1 84 ? 3.242 -17.301 -9.035 1.00 94.44 84 SER A O 1
ATOM 616 N N . ASP A 1 85 ? 2.696 -15.315 -8.113 1.00 95.56 85 ASP A N 1
ATOM 617 C CA . ASP A 1 85 ? 3.302 -15.566 -6.816 1.00 95.56 85 ASP A CA 1
ATOM 618 C C . ASP A 1 85 ? 2.194 -15.993 -5.836 1.00 95.56 85 ASP A C 1
ATOM 620 O O . ASP A 1 85 ? 1.349 -15.168 -5.471 1.00 95.56 85 ASP A O 1
ATOM 624 N N . PRO A 1 86 ? 2.178 -17.264 -5.390 1.00 91.56 86 PRO A N 1
ATOM 625 C CA . PRO A 1 86 ? 1.118 -17.777 -4.527 1.00 91.56 86 PRO A CA 1
ATOM 626 C C . PRO A 1 86 ? 1.057 -17.062 -3.172 1.00 91.56 86 PRO A C 1
ATOM 628 O O . PRO A 1 86 ? 0.016 -17.081 -2.528 1.00 91.56 86 PRO A O 1
ATOM 631 N N . LEU A 1 87 ? 2.136 -16.399 -2.742 1.00 93.31 87 LEU A N 1
ATOM 632 C CA . LEU A 1 87 ? 2.201 -15.701 -1.460 1.00 93.31 87 LEU A CA 1
ATOM 633 C C . LEU A 1 87 ? 1.505 -14.331 -1.470 1.00 93.31 87 LEU A C 1
ATOM 635 O O . LEU A 1 87 ? 1.462 -13.669 -0.432 1.00 93.31 87 LEU A O 1
ATOM 639 N N . VAL A 1 88 ? 1.002 -13.863 -2.618 1.00 95.00 88 VAL A N 1
ATOM 640 C CA . VAL A 1 88 ? 0.325 -12.559 -2.727 1.00 95.00 88 VAL A CA 1
ATOM 641 C C . VAL A 1 88 ? -1.045 -12.555 -2.048 1.00 95.00 88 VAL A C 1
ATOM 643 O O . VAL A 1 88 ? -1.447 -11.515 -1.525 1.00 95.00 88 VAL A O 1
ATOM 646 N N . ALA A 1 89 ? -1.751 -13.685 -2.041 1.00 89.19 89 ALA A N 1
ATOM 647 C CA . ALA A 1 89 ? -3.106 -13.800 -1.499 1.00 89.19 89 ALA A CA 1
ATOM 648 C C . ALA A 1 89 ? -3.307 -15.068 -0.645 1.00 89.19 89 ALA A C 1
ATOM 650 O O . ALA A 1 89 ? -4.401 -15.632 -0.636 1.00 89.19 89 ALA A O 1
ATOM 651 N N . ASP A 1 90 ? -2.241 -15.495 0.034 1.00 82.06 90 ASP A N 1
ATOM 652 C CA . ASP A 1 90 ? -2.240 -16.542 1.069 1.00 82.06 90 ASP A CA 1
ATOM 653 C C . ASP A 1 90 ? -2.628 -15.955 2.436 1.00 82.06 90 ASP A C 1
ATOM 655 O O . ASP A 1 90 ? -3.595 -16.460 3.051 1.00 82.06 90 ASP A O 1
#